Protein AF-A0A7N0VN95-F1 (afdb_monomer_lite)

InterPro domains:
  IPR008183 Aldose 1-/Glucose-6-phosphate 1-epimerase [PF01263] (24-72)
  IPR011013 Galactose mutarotase-like domain superfamily [SSF74650] (12-72)
  IPR014718 Glycoside hydrolase-type carbohydrate-binding [G3DSA:2.70.98.10] (11-74)

Radius of gyration: 16.22 Å; chains: 1; bounding box: 58×21×36 Å

Sequence (83 aa):
MSTTELNPTPPNFELSKGVNGLDKVLLRQVQGSSAEIYLHGGHVTSWKNEHGEELLFLSSKAIFKPPKAIRLSYICGSSCLQE

Secondary structure (DSSP, 8-state):
--------PPPSEEEEE-GGG-EEEEEE-TTS-EEEEETTTTEEEEEE-TT--B-----TT----TTS---------GGGG--

pLDDT: mean 70.65, std 16.89, range [33.47, 91.0]

Structure (mmCIF, N/CA/C/O backbone):
data_AF-A0A7N0VN95-F1
#
_entry.id   AF-A0A7N0VN95-F1
#
loop_
_atom_site.group_PDB
_atom_site.id
_atom_site.type_symbol
_atom_site.label_atom_id
_atom_site.label_alt_id
_atom_site.label_comp_id
_atom_site.label_asym_id
_atom_site.label_entity_id
_atom_site.label_seq_id
_atom_site.pdbx_PDB_ins_code
_atom_site.Cartn_x
_atom_site.Cartn_y
_atom_site.Cartn_z
_atom_site.occupancy
_atom_site.B_iso_or_equiv
_atom_site.auth_seq_id
_atom_site.auth_comp_id
_atom_site.auth_asym_id
_atom_site.auth_atom_id
_atom_site.pdbx_PDB_model_num
ATOM 1 N N . MET A 1 1 ? -43.991 8.686 8.761 1.00 40.50 1 MET A N 1
ATOM 2 C CA . MET A 1 1 ? -43.055 7.633 8.312 1.00 40.50 1 MET A CA 1
ATOM 3 C C . MET A 1 1 ? -41.733 8.329 8.066 1.00 40.50 1 MET A C 1
ATOM 5 O O . MET A 1 1 ? -41.627 9.030 7.073 1.00 40.50 1 MET A O 1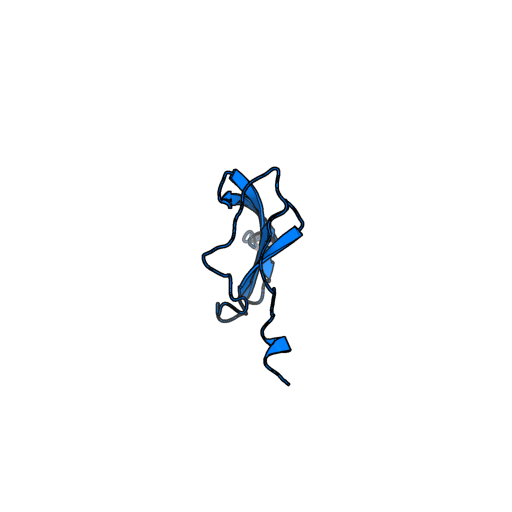
ATOM 9 N N . SER A 1 2 ? -40.815 8.304 9.032 1.00 39.03 2 SER A N 1
ATOM 10 C CA . SER A 1 2 ? -39.611 9.135 8.976 1.00 39.03 2 SER A CA 1
ATOM 11 C C . SER A 1 2 ? -38.354 8.277 8.923 1.00 39.03 2 SER A C 1
ATOM 13 O O . SER A 1 2 ? -38.184 7.395 9.760 1.00 39.03 2 SER A O 1
ATOM 15 N N . THR A 1 3 ? -37.488 8.671 7.982 1.00 43.59 3 THR A N 1
ATOM 16 C CA . THR A 1 3 ? -36.014 8.658 8.006 1.00 43.59 3 THR A CA 1
ATOM 17 C C . THR A 1 3 ? -35.275 7.321 8.041 1.00 43.59 3 THR A C 1
ATOM 19 O O . THR A 1 3 ? -35.378 6.575 9.003 1.00 43.59 3 THR A O 1
ATOM 22 N N . THR A 1 4 ? -34.400 7.097 7.051 1.00 42.00 4 THR A N 1
ATOM 23 C CA . THR A 1 4 ? -32.931 7.157 7.234 1.00 42.00 4 THR A CA 1
ATOM 24 C C . THR A 1 4 ? -32.268 7.228 5.853 1.00 42.00 4 THR A C 1
ATOM 26 O O . THR A 1 4 ? -32.330 6.272 5.083 1.00 42.00 4 THR A O 1
ATOM 29 N N . GLU A 1 5 ? -31.652 8.364 5.523 1.00 51.41 5 GLU A N 1
ATOM 30 C CA . GLU A 1 5 ? -30.697 8.431 4.416 1.00 51.41 5 GLU A CA 1
ATOM 31 C C . GLU A 1 5 ? -29.475 7.580 4.779 1.00 51.41 5 GLU A C 1
ATOM 33 O O . GLU A 1 5 ? -28.819 7.818 5.795 1.00 51.41 5 GLU A O 1
ATOM 38 N N . LEU A 1 6 ? -29.184 6.555 3.978 1.00 57.94 6 LEU A N 1
ATOM 39 C CA . LEU A 1 6 ? -27.949 5.790 4.103 1.00 57.94 6 LEU A CA 1
ATOM 40 C C . LEU A 1 6 ? -26.806 6.679 3.604 1.00 57.94 6 LEU A C 1
ATOM 42 O O . LEU A 1 6 ? -26.578 6.782 2.400 1.00 57.94 6 LEU A O 1
ATOM 46 N N . ASN A 1 7 ? -26.097 7.331 4.527 1.00 52.50 7 ASN A N 1
ATOM 47 C CA . ASN A 1 7 ? -24.768 7.879 4.252 1.00 52.50 7 ASN A CA 1
ATOM 48 C C . ASN A 1 7 ? -23.944 6.792 3.537 1.00 52.50 7 ASN A C 1
ATOM 50 O O . ASN A 1 7 ? -23.864 5.683 4.076 1.00 52.50 7 ASN A O 1
ATOM 54 N N . PRO A 1 8 ? -23.343 7.051 2.360 1.00 59.94 8 PRO A N 1
ATOM 55 C CA . PRO A 1 8 ? -22.501 6.062 1.713 1.00 59.94 8 PRO A CA 1
ATOM 56 C C . PRO A 1 8 ? -21.285 5.840 2.609 1.00 59.94 8 PRO A C 1
ATOM 58 O O . PRO A 1 8 ? -20.371 6.664 2.665 1.00 59.94 8 PRO A O 1
ATOM 61 N N . THR A 1 9 ? -21.286 4.736 3.354 1.00 59.25 9 THR A N 1
ATOM 62 C CA . THR A 1 9 ? -20.068 4.243 3.978 1.00 59.25 9 THR A CA 1
ATOM 63 C C . THR A 1 9 ? -19.045 4.064 2.856 1.00 59.25 9 THR A C 1
ATOM 65 O O . THR A 1 9 ? -19.372 3.464 1.826 1.00 59.25 9 THR A O 1
ATOM 68 N N . PRO A 1 10 ? -17.837 4.640 2.984 1.00 64.56 10 PRO A N 1
ATOM 69 C CA . PRO A 1 10 ? -16.826 4.496 1.952 1.00 64.56 10 PRO A CA 1
ATOM 70 C C . PRO A 1 10 ? -16.587 3.000 1.713 1.00 64.56 10 PRO A C 1
ATOM 72 O O . PRO A 1 10 ? -16.598 2.221 2.671 1.00 64.56 10 PRO A O 1
ATOM 75 N N . PRO A 1 11 ? -16.425 2.577 0.451 1.00 69.12 11 PRO A N 1
ATOM 76 C CA . PRO A 1 11 ? -16.281 1.169 0.129 1.00 69.12 11 PRO A CA 1
ATOM 77 C C . PRO A 1 11 ? -15.089 0.577 0.888 1.00 69.12 11 PRO A C 1
ATOM 79 O O . PRO A 1 11 ? -14.038 1.208 1.008 1.00 69.12 11 PRO A O 1
ATOM 82 N N . ASN A 1 12 ? -15.249 -0.656 1.380 1.00 82.38 12 ASN A N 1
ATOM 83 C CA . ASN A 1 12 ? -14.208 -1.376 2.130 1.00 82.38 12 ASN A CA 1
ATOM 84 C C . ASN A 1 12 ? -12.913 -1.566 1.318 1.00 82.38 12 ASN A C 1
ATOM 86 O O . ASN A 1 12 ? -11.863 -1.887 1.874 1.00 82.38 12 ASN A O 1
ATOM 90 N N . PHE A 1 13 ? -12.982 -1.395 -0.004 1.00 87.94 13 PHE A N 1
ATOM 91 C CA . PHE A 1 13 ? -11.829 -1.391 -0.885 1.00 87.94 13 PHE A CA 1
ATOM 92 C C . PHE A 1 13 ? -11.981 -0.362 -2.011 1.00 87.94 13 PHE A C 1
ATOM 94 O O . PHE A 1 13 ? -13.084 -0.080 -2.475 1.00 87.94 13 PHE A O 1
ATOM 101 N N . GLU A 1 14 ? -10.854 0.155 -2.488 1.00 90.94 14 GLU A N 1
ATOM 102 C CA . GLU A 1 14 ? -10.762 1.107 -3.592 1.00 90.94 14 GLU A CA 1
ATOM 103 C C . GLU A 1 14 ? -9.678 0.646 -4.575 1.00 90.94 14 GLU A C 1
ATOM 105 O O . GLU A 1 14 ? -8.528 0.427 -4.193 1.00 90.94 14 GLU A O 1
ATOM 110 N N . LEU A 1 15 ? -10.034 0.497 -5.852 1.00 90.81 15 LEU A N 1
ATOM 111 C CA . LEU A 1 15 ? -9.073 0.254 -6.929 1.00 90.81 15 LEU A CA 1
ATOM 112 C C . LEU A 1 15 ? -8.506 1.589 -7.400 1.00 90.81 15 LEU A C 1
ATOM 114 O O . LEU A 1 15 ? -9.249 2.494 -7.770 1.00 90.81 15 LEU A O 1
ATOM 118 N N . SER A 1 16 ? -7.185 1.704 -7.417 1.00 90.88 16 SER A N 1
ATOM 119 C CA . SER A 1 16 ? -6.503 2.914 -7.864 1.00 90.88 16 SER A CA 1
ATOM 120 C C . SER A 1 16 ? -5.215 2.575 -8.606 1.00 90.88 16 SER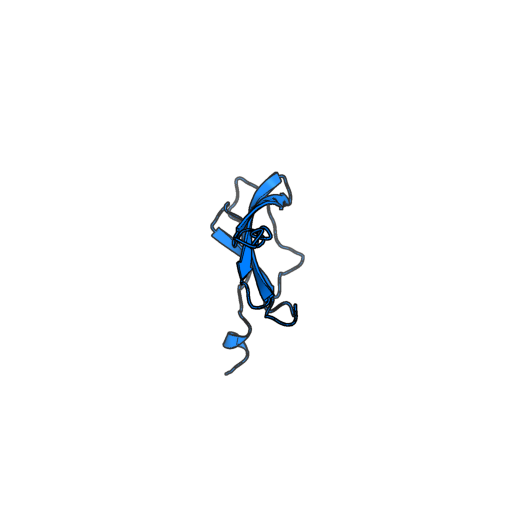 A C 1
ATOM 122 O O . SER A 1 16 ? -4.745 1.437 -8.616 1.00 90.88 16 SER A O 1
ATOM 124 N N . LYS A 1 17 ? -4.638 3.574 -9.274 1.00 88.94 17 LYS A N 1
ATOM 125 C CA . LYS A 1 17 ? -3.336 3.442 -9.927 1.00 88.94 17 LYS A CA 1
ATOM 126 C C . LYS A 1 17 ? -2.242 3.870 -8.951 1.00 88.94 17 LYS A C 1
ATOM 128 O O . LYS A 1 17 ? -2.292 4.951 -8.370 1.00 88.94 17 LYS A O 1
ATOM 133 N N . GLY A 1 18 ? -1.278 2.987 -8.734 1.00 82.50 18 GLY A N 1
ATOM 134 C CA . GLY A 1 18 ? -0.087 3.214 -7.932 1.00 82.50 18 GLY A CA 1
ATOM 135 C C . GLY A 1 18 ? 1.080 3.739 -8.762 1.00 82.50 18 GLY A C 1
ATOM 136 O O . GLY A 1 18 ? 0.922 4.294 -9.852 1.00 82.50 18 GLY A O 1
ATOM 137 N N . VAL A 1 19 ? 2.286 3.540 -8.238 1.00 79.56 19 VAL A N 1
ATOM 138 C CA . VAL A 1 19 ? 3.533 3.934 -8.896 1.00 79.56 19 VAL A CA 1
ATOM 139 C C . VAL A 1 19 ? 3.638 3.271 -10.276 1.00 79.56 19 VAL A C 1
ATOM 141 O O . VAL A 1 19 ? 3.329 2.091 -10.439 1.00 79.56 19 VAL A O 1
ATOM 144 N N . ASN A 1 20 ? 4.075 4.041 -11.279 1.00 80.06 20 ASN A N 1
ATOM 145 C CA . ASN A 1 20 ? 4.202 3.613 -12.681 1.00 80.06 20 ASN A CA 1
ATOM 146 C C . ASN A 1 20 ? 2.892 3.119 -13.329 1.00 80.06 20 ASN A C 1
ATOM 148 O O . ASN A 1 20 ? 2.935 2.354 -14.289 1.00 80.06 20 ASN A O 1
ATOM 152 N N . GLY A 1 21 ? 1.728 3.539 -12.819 1.00 83.12 21 GLY A N 1
ATOM 153 C CA . GLY A 1 21 ? 0.431 3.151 -13.381 1.00 83.12 21 GLY A CA 1
ATOM 154 C C . GLY A 1 21 ? 0.032 1.702 -13.090 1.00 83.12 21 GLY A C 1
ATOM 155 O O . GLY A 1 21 ? -0.895 1.189 -13.718 1.00 83.12 21 GLY A O 1
ATOM 156 N N . LEU A 1 22 ? 0.715 1.042 -12.150 1.00 84.69 22 LEU A N 1
ATOM 157 C CA . LEU A 1 22 ? 0.348 -0.294 -11.698 1.00 84.69 22 LEU A CA 1
ATOM 158 C C . LEU A 1 22 ? -0.979 -0.264 -10.951 1.00 84.69 22 LEU A C 1
ATOM 160 O O . LEU A 1 22 ? -1.215 0.628 -10.139 1.00 84.69 22 LEU A O 1
ATOM 164 N N . ASP A 1 23 ? -1.825 -1.258 -11.189 1.00 90.00 23 ASP A N 1
ATOM 165 C CA . ASP A 1 23 ? -3.049 -1.407 -10.415 1.00 90.00 23 ASP A CA 1
ATOM 166 C C . ASP A 1 23 ? -2.734 -1.756 -8.963 1.00 90.00 23 ASP A C 1
ATOM 168 O O . ASP A 1 23 ? -1.963 -2.677 -8.667 1.00 90.00 23 ASP A O 1
ATOM 172 N N . LYS A 1 24 ? -3.363 -1.009 -8.061 1.00 90.38 24 LYS A N 1
ATOM 173 C CA . LYS A 1 24 ? -3.330 -1.244 -6.628 1.00 90.38 24 LYS A CA 1
ATOM 174 C C . LYS A 1 24 ? -4.741 -1.234 -6.054 1.00 90.38 24 LYS A C 1
ATOM 176 O O . LYS A 1 24 ? -5.660 -0.627 -6.602 1.00 90.38 24 LYS A O 1
ATOM 181 N N . VAL A 1 25 ? -4.891 -1.904 -4.927 1.00 91.00 25 VAL A N 1
ATOM 182 C CA . VAL A 1 25 ? -6.097 -1.916 -4.112 1.00 91.00 25 VAL A CA 1
ATOM 183 C C . VAL A 1 25 ? -5.752 -1.301 -2.769 1.00 91.00 25 VAL A C 1
ATOM 185 O O . VAL A 1 25 ? -4.767 -1.682 -2.141 1.00 91.00 25 VAL A O 1
ATOM 188 N N . LEU A 1 26 ? -6.573 -0.357 -2.333 1.00 90.75 26 LEU A N 1
ATOM 189 C CA . LEU A 1 26 ? -6.548 0.182 -0.987 1.00 90.75 26 LEU A CA 1
ATOM 190 C C . LEU A 1 26 ? -7.711 -0.426 -0.211 1.00 90.75 26 LEU A C 1
ATOM 192 O O . LEU A 1 26 ? -8.867 -0.164 -0.524 1.00 90.75 26 LEU A O 1
ATOM 196 N N . LEU A 1 27 ? -7.408 -1.237 0.791 1.00 89.81 27 LEU A N 1
ATOM 197 C CA . LEU A 1 27 ? -8.374 -1.785 1.730 1.00 89.81 27 LEU A CA 1
ATOM 198 C C . LEU A 1 27 ? -8.536 -0.814 2.898 1.00 89.81 27 LEU A C 1
ATOM 200 O O . LEU A 1 27 ? -7.545 -0.322 3.438 1.00 89.81 27 LEU A O 1
ATOM 204 N N . ARG A 1 28 ? -9.779 -0.547 3.294 1.00 89.50 28 ARG A N 1
ATOM 205 C CA . ARG A 1 28 ? -10.120 0.275 4.457 1.00 89.50 28 ARG A CA 1
ATOM 206 C C . ARG A 1 28 ? -11.094 -0.498 5.330 1.00 89.50 28 ARG A C 1
ATOM 208 O O . ARG A 1 28 ? -12.154 -0.918 4.875 1.00 89.50 28 ARG A O 1
ATOM 215 N N . GLN A 1 29 ? -10.726 -0.686 6.586 1.00 83.25 29 GLN A N 1
ATOM 216 C CA . GLN A 1 29 ? -11.589 -1.273 7.595 1.00 83.25 29 GLN A CA 1
ATOM 217 C C . GLN A 1 29 ? -12.419 -0.173 8.257 1.00 83.25 29 GLN A C 1
ATOM 219 O O . GLN A 1 29 ? -11.952 0.948 8.449 1.00 83.25 29 GLN A O 1
ATOM 224 N N . VAL A 1 30 ? -13.639 -0.515 8.671 1.00 77.19 30 VAL A N 1
ATOM 225 C CA . VAL A 1 30 ? -14.554 0.406 9.371 1.00 77.19 30 VAL A CA 1
ATOM 226 C C . VAL A 1 30 ? -13.937 0.961 10.664 1.00 77.19 30 VAL A C 1
ATOM 228 O O . VAL A 1 30 ? -14.223 2.088 11.048 1.00 77.19 30 VAL A O 1
ATOM 231 N N . GLN A 1 31 ? -13.058 0.189 11.307 1.00 78.94 31 GLN A N 1
ATOM 232 C CA . GLN A 1 31 ? -12.371 0.553 12.551 1.00 78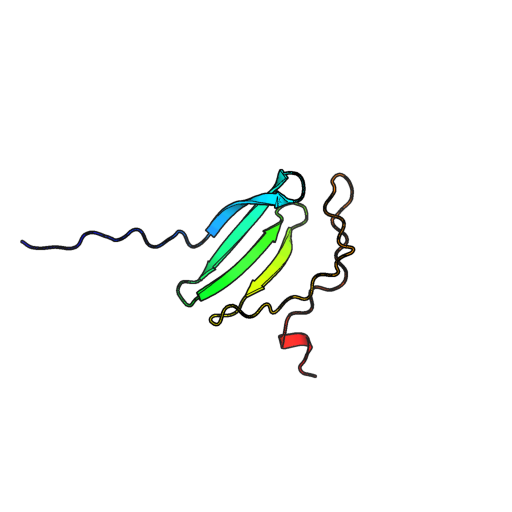.94 31 GLN A CA 1
ATOM 233 C C . GLN A 1 31 ? -11.130 1.446 12.345 1.00 78.94 31 GLN A C 1
ATOM 235 O O . GLN A 1 31 ? -10.504 1.837 13.320 1.00 78.94 31 GLN A O 1
ATOM 240 N N . GLY A 1 32 ? -10.773 1.796 11.101 1.00 82.12 32 GLY A N 1
ATOM 241 C CA . GLY A 1 32 ? -9.693 2.748 10.795 1.00 82.12 32 GLY A CA 1
ATOM 242 C C . GLY A 1 32 ? -8.402 2.126 10.257 1.00 82.12 32 GLY A C 1
ATOM 243 O O . GLY A 1 32 ? -7.606 2.828 9.636 1.00 82.12 32 GLY A O 1
ATOM 244 N N . SER A 1 33 ? -8.209 0.813 10.411 1.00 85.88 33 SER A N 1
ATOM 245 C CA . SER A 1 33 ? -7.084 0.102 9.787 1.00 85.88 33 SER A CA 1
ATOM 246 C C . SER A 1 33 ? -7.168 0.145 8.258 1.00 85.88 33 SER A C 1
ATOM 248 O O . SER A 1 33 ? -8.254 0.107 7.675 1.00 85.88 33 SER A O 1
ATOM 250 N N . SER A 1 34 ? -6.022 0.195 7.580 1.00 89.94 34 SER A N 1
ATOM 251 C CA . SER A 1 34 ? -5.973 0.187 6.113 1.00 89.94 34 SER A CA 1
ATOM 252 C C . SER A 1 34 ? -4.757 -0.551 5.572 1.00 89.94 34 SER A C 1
ATOM 254 O O . SER A 1 34 ? -3.743 -0.671 6.252 1.00 89.94 34 SER A O 1
ATOM 256 N N . ALA A 1 35 ? -4.855 -1.054 4.344 1.00 88.94 35 ALA A N 1
ATOM 257 C CA . ALA A 1 35 ? -3.746 -1.714 3.666 1.00 88.94 35 ALA A CA 1
ATOM 258 C C . ALA A 1 35 ? -3.708 -1.346 2.182 1.00 88.94 35 ALA A C 1
ATOM 260 O O . ALA A 1 35 ? -4.745 -1.274 1.529 1.00 88.94 35 ALA A O 1
ATOM 261 N N . GLU A 1 36 ? -2.516 -1.139 1.636 1.00 88.81 36 GLU A N 1
ATOM 262 C CA . GLU A 1 36 ? -2.290 -0.916 0.210 1.00 88.81 36 GLU A CA 1
ATOM 263 C C . GLU A 1 36 ? -1.620 -2.141 -0.405 1.00 88.81 36 GLU A C 1
ATOM 265 O O . GLU A 1 36 ? -0.616 -2.633 0.111 1.00 88.81 36 GLU A O 1
ATOM 270 N N . ILE A 1 37 ? -2.177 -2.632 -1.511 1.00 86.88 37 ILE A N 1
ATOM 271 C CA . ILE A 1 37 ? -1.741 -3.863 -2.165 1.00 86.88 37 ILE A CA 1
ATOM 272 C C . ILE A 1 37 ? -1.603 -3.620 -3.663 1.00 86.88 37 ILE A C 1
ATOM 274 O O . ILE A 1 37 ? -2.574 -3.285 -4.334 1.00 86.88 37 ILE A O 1
ATOM 278 N N . TYR A 1 38 ? -0.419 -3.842 -4.223 1.00 87.19 38 TYR A N 1
ATOM 279 C CA . TYR A 1 38 ? -0.216 -3.853 -5.670 1.00 87.19 38 TYR A CA 1
ATOM 280 C C . TYR A 1 38 ? -0.660 -5.197 -6.245 1.00 87.19 38 TYR A C 1
ATOM 282 O O . TYR A 1 38 ? -0.142 -6.250 -5.869 1.00 87.19 38 TYR A O 1
ATOM 290 N N . LEU A 1 39 ? -1.580 -5.162 -7.213 1.00 84.50 39 LEU A N 1
ATOM 291 C CA . LEU A 1 39 ? -2.083 -6.368 -7.880 1.00 84.50 39 LEU A CA 1
ATOM 292 C C . LEU A 1 39 ? -0.991 -7.064 -8.694 1.00 84.50 39 LEU A C 1
ATOM 294 O O . LEU A 1 39 ? -1.000 -8.283 -8.859 1.00 84.50 39 LEU A O 1
ATOM 298 N N . HIS A 1 40 ? -0.000 -6.303 -9.157 1.00 80.81 40 HIS A N 1
ATOM 299 C CA . HIS A 1 40 ? 1.184 -6.862 -9.785 1.00 80.81 40 HIS A CA 1
ATOM 300 C C . HIS A 1 40 ? 2.045 -7.607 -8.748 1.00 80.81 40 HIS A C 1
ATOM 302 O O . HIS A 1 40 ? 2.801 -7.005 -7.988 1.00 80.81 40 HIS A O 1
ATOM 308 N N . GLY A 1 41 ? 1.927 -8.934 -8.706 1.00 75.31 41 GLY A N 1
ATOM 309 C CA . GLY A 1 41 ? 2.673 -9.784 -7.773 1.00 75.31 41 GLY A CA 1
ATOM 310 C C . GLY A 1 41 ? 2.116 -9.835 -6.344 1.00 75.31 41 GLY A C 1
ATOM 311 O O . GLY A 1 41 ? 2.742 -10.465 -5.503 1.00 75.31 41 GLY A O 1
ATOM 312 N N . GLY A 1 42 ? 0.959 -9.217 -6.071 1.00 76.50 42 GLY A N 1
ATOM 313 C CA . GLY A 1 42 ? 0.250 -9.343 -4.788 1.00 76.50 42 GLY A CA 1
ATOM 314 C C . GLY A 1 42 ? 0.980 -8.732 -3.588 1.00 76.50 42 GLY A C 1
ATOM 315 O O . GLY A 1 42 ? 0.900 -9.260 -2.483 1.00 76.50 42 GLY A O 1
ATOM 316 N N . HIS A 1 43 ? 1.723 -7.646 -3.795 1.00 78.62 43 HIS A N 1
ATOM 317 C CA . HIS A 1 43 ? 2.581 -7.073 -2.758 1.00 78.62 43 HIS A CA 1
ATOM 318 C C . HIS A 1 43 ? 1.838 -6.074 -1.884 1.00 78.62 43 HIS A C 1
ATOM 320 O O . HIS A 1 43 ? 1.317 -5.086 -2.400 1.00 78.62 43 HIS A O 1
ATOM 326 N N . VAL A 1 44 ? 1.874 -6.278 -0.568 1.00 82.75 44 VAL A N 1
ATOM 327 C CA . VAL A 1 44 ? 1.427 -5.272 0.401 1.00 82.75 44 VAL A CA 1
ATOM 328 C C . VAL A 1 44 ? 2.517 -4.210 0.541 1.00 82.75 44 VAL A C 1
ATOM 330 O O . VAL A 1 44 ? 3.659 -4.525 0.875 1.00 82.75 44 VAL A O 1
ATOM 333 N N . THR A 1 45 ? 2.178 -2.960 0.244 1.00 81.94 45 THR A N 1
ATOM 334 C CA . THR A 1 45 ? 3.092 -1.809 0.290 1.00 81.94 45 THR A CA 1
ATOM 335 C C . THR A 1 45 ? 2.837 -0.886 1.466 1.00 81.94 45 THR A C 1
ATOM 337 O O . THR A 1 45 ? 3.734 -0.161 1.869 1.00 81.94 45 THR A O 1
ATOM 340 N N . SER A 1 46 ? 1.642 -0.908 2.038 1.00 83.69 46 SER A N 1
ATOM 341 C CA . SER A 1 46 ? 1.346 -0.158 3.254 1.00 83.69 46 SER A CA 1
ATOM 342 C C . SE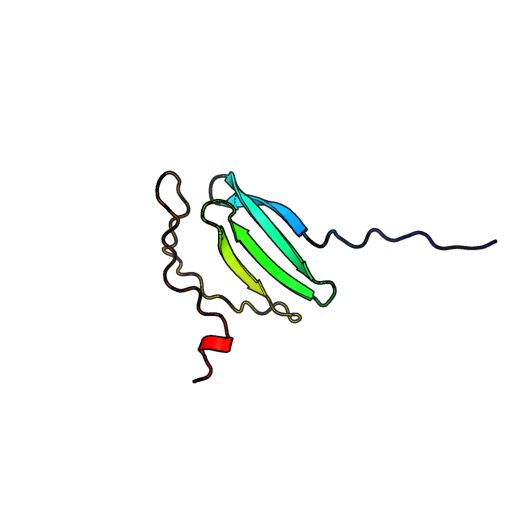R A 1 46 ? 0.365 -0.952 4.093 1.00 83.69 46 SER A C 1
ATOM 344 O O . SER A 1 46 ? -0.524 -1.612 3.556 1.00 83.69 46 SER A O 1
ATOM 346 N N . TRP A 1 47 ? 0.546 -0.906 5.402 1.00 85.88 47 TRP A N 1
ATOM 347 C CA . TRP A 1 47 ? -0.413 -1.389 6.377 1.00 85.88 47 TRP A CA 1
ATOM 348 C C . TRP A 1 47 ? -0.432 -0.394 7.518 1.00 85.88 47 TRP A C 1
ATOM 350 O O . TRP A 1 47 ? 0.561 -0.222 8.218 1.00 85.88 47 TRP A O 1
ATOM 360 N N . LYS A 1 48 ? -1.585 0.226 7.737 1.00 86.19 48 LYS A N 1
ATOM 361 C CA . LYS A 1 48 ? -1.820 1.120 8.861 1.00 86.19 48 LYS A CA 1
ATOM 362 C C . LYS A 1 48 ? -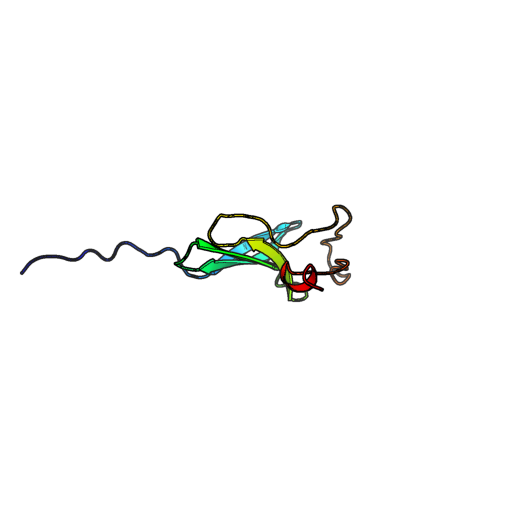2.781 0.509 9.860 1.00 86.19 48 LYS A C 1
ATOM 364 O O . LYS A 1 48 ? -3.771 -0.112 9.465 1.00 86.19 48 LYS A O 1
ATOM 369 N N . ASN A 1 49 ? -2.489 0.687 11.141 1.00 86.44 49 ASN A N 1
ATOM 370 C CA . ASN A 1 49 ? -3.428 0.345 12.204 1.00 86.44 49 ASN A CA 1
ATOM 371 C C . ASN A 1 49 ? -4.564 1.381 12.304 1.00 86.44 49 ASN A C 1
ATOM 373 O O . ASN A 1 49 ? -4.619 2.351 11.547 1.00 86.44 49 ASN A O 1
ATOM 377 N N . GLU A 1 50 ? -5.456 1.184 13.271 1.00 85.50 50 GLU A N 1
ATOM 378 C CA . GLU A 1 50 ? -6.594 2.068 13.559 1.00 85.50 50 GLU A CA 1
ATOM 379 C C . GLU A 1 50 ? -6.175 3.507 13.914 1.00 85.50 50 GLU A C 1
ATOM 381 O O . GLU A 1 50 ? -6.937 4.447 13.700 1.00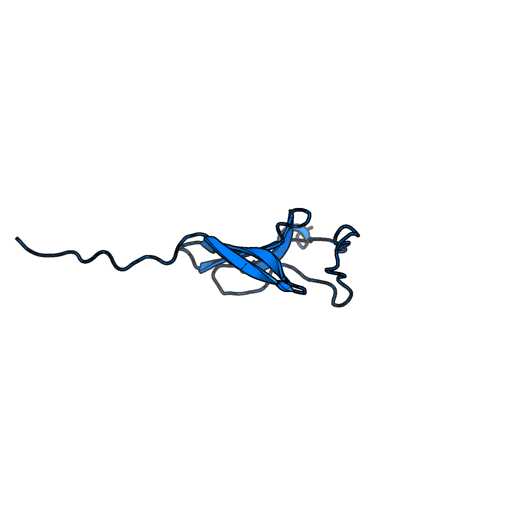 85.50 50 GLU A O 1
ATOM 386 N N . HIS A 1 51 ? -4.941 3.691 14.392 1.00 84.56 51 HIS A N 1
ATOM 387 C CA . HIS A 1 51 ? -4.349 4.988 14.726 1.00 84.56 51 HIS A CA 1
ATOM 388 C C . HIS A 1 51 ? -3.619 5.638 13.534 1.00 84.56 51 HIS A C 1
ATOM 390 O O . HIS A 1 51 ? -3.109 6.751 13.653 1.00 84.56 51 HIS A O 1
ATOM 396 N N . GLY A 1 52 ? -3.570 4.969 12.374 1.00 82.88 52 GLY A N 1
ATOM 397 C CA . GLY A 1 52 ? -2.875 5.442 11.176 1.00 82.88 52 GLY A CA 1
ATOM 398 C C . GLY A 1 52 ? -1.363 5.191 11.168 1.00 82.88 52 GLY A C 1
ATOM 399 O O . GLY A 1 52 ? -0.680 5.673 10.260 1.00 82.88 52 GLY A O 1
ATOM 400 N N . GLU A 1 53 ? -0.837 4.447 12.142 1.00 85.12 53 GLU A N 1
ATOM 401 C CA . GLU A 1 53 ? 0.587 4.126 12.249 1.00 85.12 53 GLU A CA 1
ATOM 402 C C . GLU A 1 53 ? 0.973 3.076 11.210 1.00 85.12 53 GLU A C 1
ATOM 404 O O . GLU A 1 53 ? 0.332 2.030 11.103 1.00 85.12 53 GLU A O 1
ATOM 409 N N . GLU A 1 54 ? 2.029 3.359 10.449 1.00 85.31 54 GLU A N 1
ATOM 410 C CA . GLU A 1 54 ? 2.542 2.462 9.418 1.00 85.31 54 GLU A CA 1
ATOM 411 C C . GLU A 1 54 ? 3.289 1.286 10.063 1.00 85.31 54 GLU A C 1
ATOM 413 O O . GLU A 1 54 ? 4.323 1.459 10.706 1.00 85.31 54 GLU A O 1
ATOM 418 N N . LEU A 1 55 ? 2.754 0.083 9.872 1.00 82.25 55 LEU A N 1
ATOM 419 C CA . LEU A 1 55 ? 3.284 -1.169 10.408 1.00 82.25 55 LEU A CA 1
ATOM 420 C C . LEU A 1 55 ? 4.283 -1.840 9.460 1.00 82.25 55 LEU A C 1
ATOM 422 O O . LEU A 1 55 ? 4.968 -2.773 9.873 1.00 82.25 55 LEU A O 1
ATOM 426 N N . LEU A 1 56 ? 4.356 -1.402 8.197 1.00 79.12 56 LEU A N 1
ATOM 427 C CA . LEU A 1 56 ? 5.285 -1.938 7.208 1.00 79.12 56 LEU A CA 1
ATOM 428 C C . LEU A 1 56 ? 6.427 -0.967 6.929 1.00 79.12 56 LEU A C 1
ATOM 430 O O . LEU A 1 56 ? 6.227 0.192 6.575 1.00 79.12 56 LEU A O 1
ATOM 434 N N . PHE A 1 57 ? 7.654 -1.480 6.990 1.00 65.50 57 PHE A N 1
ATOM 435 C CA . PHE A 1 57 ? 8.820 -0.737 6.536 1.00 65.50 57 PHE A CA 1
ATOM 436 C C . PHE A 1 57 ? 9.139 -1.082 5.079 1.00 65.50 57 PHE A C 1
ATOM 438 O O . PHE A 1 57 ? 9.685 -2.143 4.774 1.00 65.50 57 PHE A O 1
ATOM 445 N N . LEU A 1 58 ? 8.827 -0.171 4.159 1.00 65.31 58 LEU A N 1
ATOM 446 C CA . LEU A 1 58 ? 9.270 -0.284 2.773 1.00 65.31 58 LEU A CA 1
ATOM 447 C C . LEU A 1 58 ? 10.684 0.271 2.608 1.00 65.31 58 LEU A C 1
ATOM 449 O O . LEU A 1 58 ? 10.952 1.442 2.875 1.00 65.31 58 LEU A O 1
ATOM 453 N N . SER A 1 59 ? 11.588 -0.543 2.061 1.00 63.38 59 SER A N 1
ATOM 454 C CA . SER A 1 59 ? 12.876 -0.031 1.594 1.00 63.38 59 SER A CA 1
ATOM 455 C C . SER A 1 59 ? 12.668 0.986 0.467 1.00 63.38 59 SER A C 1
ATOM 457 O O . SER A 1 59 ? 12.010 0.694 -0.531 1.00 63.38 59 SER A O 1
ATOM 459 N N . SER A 1 60 ? 13.324 2.146 0.552 1.00 61.19 60 SER A N 1
ATOM 460 C CA . SER A 1 60 ? 13.305 3.183 -0.494 1.00 61.19 60 SER A CA 1
ATOM 461 C C . SER A 1 60 ? 13.875 2.711 -1.844 1.00 61.19 60 SER A C 1
ATOM 463 O O . SER A 1 60 ? 13.746 3.405 -2.848 1.00 61.19 60 SER A O 1
ATOM 465 N N . LYS A 1 61 ? 14.520 1.534 -1.884 1.00 60.22 61 LYS A N 1
ATOM 466 C CA . LYS A 1 61 ? 15.071 0.897 -3.094 1.00 60.22 61 LYS A CA 1
ATOM 467 C C . LYS A 1 61 ? 14.072 -0.015 -3.815 1.00 60.22 61 LYS A C 1
ATOM 469 O O . LYS A 1 61 ? 14.457 -0.725 -4.741 1.00 60.22 61 LYS A O 1
ATOM 474 N N . ALA A 1 62 ? 12.813 -0.026 -3.390 1.00 62.44 62 ALA A N 1
ATOM 475 C CA . ALA A 1 62 ? 11.753 -0.802 -4.009 1.00 62.44 62 ALA A CA 1
ATOM 476 C C . ALA A 1 62 ? 11.598 -0.490 -5.509 1.00 62.44 62 ALA A C 1
ATOM 478 O O . ALA A 1 62 ? 11.317 0.643 -5.903 1.00 62.44 62 ALA A O 1
ATOM 479 N N . ILE A 1 63 ? 11.763 -1.504 -6.363 1.00 61.22 63 ILE A N 1
ATOM 480 C CA . ILE A 1 63 ? 11.610 -1.358 -7.815 1.00 61.22 63 ILE A CA 1
ATOM 481 C C . ILE A 1 63 ? 10.215 -1.841 -8.222 1.00 61.22 63 ILE A C 1
ATOM 483 O O . ILE A 1 63 ? 9.954 -3.040 -8.291 1.00 61.22 63 ILE A O 1
ATOM 487 N N . PHE A 1 64 ? 9.340 -0.888 -8.547 1.00 65.38 64 PHE A N 1
ATOM 488 C CA . PHE A 1 64 ? 7.965 -1.119 -9.003 1.00 65.38 64 PHE A CA 1
ATOM 489 C C . PHE A 1 64 ? 7.848 -1.090 -10.533 1.00 65.38 64 PHE A C 1
ATOM 491 O O . PHE A 1 64 ? 7.143 -0.247 -11.085 1.00 65.38 64 PHE A O 1
ATOM 498 N N . LYS A 1 65 ? 8.596 -1.940 -11.248 1.00 61.09 65 LYS A N 1
ATOM 499 C CA . LYS A 1 65 ? 8.645 -1.909 -12.723 1.00 61.09 65 LYS A CA 1
ATOM 500 C C . LYS A 1 65 ? 8.389 -3.287 -13.354 1.00 61.09 65 LYS A C 1
ATOM 502 O O . LYS A 1 65 ? 9.255 -4.155 -13.232 1.00 61.09 65 LYS A O 1
ATOM 507 N N . PRO A 1 66 ? 7.288 -3.465 -14.113 1.00 57.12 66 PRO A N 1
ATOM 508 C CA . PRO A 1 66 ? 7.152 -4.575 -15.063 1.00 57.12 66 PRO A CA 1
ATOM 509 C C . PRO A 1 66 ? 8.326 -4.584 -16.062 1.00 57.12 66 PRO A C 1
ATOM 511 O O . PRO A 1 66 ? 8.840 -3.505 -16.370 1.00 57.12 66 PRO A O 1
ATOM 514 N N . PRO A 1 67 ? 8.786 -5.737 -16.596 1.00 56.97 67 PRO A N 1
ATOM 515 C CA . PRO A 1 67 ? 8.282 -7.113 -16.458 1.00 56.97 67 PRO A CA 1
ATOM 516 C C . PRO A 1 67 ? 8.915 -7.891 -15.290 1.00 56.97 67 PRO A C 1
ATOM 518 O O . PRO A 1 67 ? 8.720 -9.098 -15.161 1.00 56.97 67 PRO A O 1
ATOM 521 N N . LYS A 1 68 ? 9.739 -7.232 -14.469 1.00 55.47 68 LYS A N 1
ATOM 522 C CA . LYS A 1 68 ? 10.398 -7.879 -13.336 1.00 55.47 68 LYS A CA 1
ATOM 523 C C . LYS A 1 68 ? 9.446 -7.871 -12.149 1.00 55.47 68 LYS A C 1
ATOM 525 O O . LYS A 1 68 ? 8.893 -6.828 -11.813 1.00 55.47 68 LYS A O 1
ATOM 530 N N . ALA A 1 69 ? 9.291 -9.031 -11.511 1.00 55.69 69 ALA A N 1
ATOM 531 C CA . ALA A 1 69 ? 8.589 -9.133 -10.240 1.00 55.69 69 ALA A CA 1
ATOM 532 C C . ALA A 1 69 ? 9.104 -8.048 -9.286 1.00 55.69 69 ALA A C 1
ATOM 534 O O . ALA A 1 69 ? 10.319 -7.835 -9.187 1.00 55.69 69 ALA A O 1
ATOM 535 N N . ILE A 1 70 ? 8.180 -7.362 -8.617 1.00 56.41 70 ILE A N 1
ATOM 536 C CA . ILE A 1 70 ? 8.506 -6.403 -7.565 1.00 56.41 70 ILE A CA 1
ATOM 537 C C . ILE A 1 70 ? 9.304 -7.173 -6.507 1.00 56.41 70 ILE A C 1
ATOM 539 O O . ILE A 1 70 ? 8.778 -8.026 -5.804 1.00 56.41 70 ILE A O 1
ATOM 543 N N . ARG A 1 71 ? 10.614 -6.928 -6.445 1.00 54.19 71 ARG A N 1
ATOM 544 C CA . ARG A 1 71 ? 11.482 -7.479 -5.402 1.00 54.19 71 ARG A CA 1
ATOM 545 C C . ARG A 1 71 ? 11.482 -6.490 -4.251 1.00 54.19 71 ARG A C 1
ATOM 547 O O . ARG A 1 71 ? 12.315 -5.589 -4.206 1.00 54.19 71 ARG A O 1
ATOM 554 N N . LEU A 1 72 ? 10.510 -6.637 -3.362 1.00 54.44 72 LEU A N 1
ATOM 555 C CA . LEU A 1 72 ? 10.516 -5.979 -2.063 1.00 54.44 72 LEU A CA 1
ATOM 556 C C . LEU A 1 72 ? 11.181 -6.909 -1.048 1.00 54.44 72 LEU A C 1
ATOM 558 O O . LEU A 1 72 ? 10.828 -8.080 -0.937 1.00 54.44 72 LEU A O 1
ATOM 562 N N . SER A 1 73 ? 12.191 -6.398 -0.348 1.00 50.56 73 SER A N 1
ATOM 563 C CA . SER A 1 73 ? 12.867 -7.109 0.732 1.00 50.56 73 SER A CA 1
ATOM 564 C C . SER A 1 73 ? 12.068 -6.943 2.025 1.00 50.56 73 SER A C 1
ATOM 566 O O . SER A 1 73 ? 12.030 -5.843 2.568 1.00 50.56 73 SER A O 1
ATOM 568 N N . TYR A 1 74 ? 11.490 -8.056 2.481 1.00 49.31 74 TYR A N 1
ATOM 569 C CA . TYR A 1 74 ? 10.902 -8.309 3.802 1.00 49.31 74 TYR A CA 1
ATOM 570 C C . TYR A 1 74 ? 9.681 -7.457 4.174 1.00 49.31 74 TYR A C 1
ATOM 572 O O . TYR A 1 74 ? 9.783 -6.354 4.699 1.00 49.31 74 TYR A O 1
ATOM 580 N N . ILE A 1 75 ? 8.502 -8.049 3.965 1.00 55.03 75 ILE A N 1
ATOM 581 C CA . ILE A 1 75 ? 7.243 -7.629 4.584 1.00 55.03 75 ILE A CA 1
ATOM 582 C C . ILE A 1 75 ? 7.282 -8.161 6.022 1.00 55.03 75 ILE A C 1
ATOM 584 O O . ILE A 1 75 ? 6.874 -9.285 6.294 1.00 55.03 75 ILE A O 1
ATOM 588 N N . CYS A 1 76 ? 7.889 -7.395 6.922 1.00 48.66 76 CYS A N 1
ATOM 589 C CA . CYS A 1 76 ? 7.888 -7.669 8.353 1.00 48.66 76 CYS A CA 1
ATOM 590 C C . CYS A 1 76 ? 6.715 -6.880 8.943 1.00 48.66 76 CYS A C 1
ATOM 592 O O . CYS A 1 76 ? 6.799 -5.659 9.051 1.00 48.66 76 CYS A O 1
ATOM 594 N N . GLY A 1 77 ? 5.594 -7.549 9.223 1.00 50.03 77 GLY A N 1
ATOM 595 C CA . GLY A 1 77 ? 4.523 -6.939 10.012 1.00 50.03 77 GLY A CA 1
ATOM 596 C C . GLY A 1 77 ? 5.019 -6.678 11.434 1.00 50.03 77 GLY A C 1
ATOM 597 O O . GLY A 1 77 ? 5.941 -7.343 11.900 1.00 50.03 77 GLY A O 1
ATOM 598 N N . SER A 1 78 ? 4.401 -5.747 12.154 1.00 49.34 78 SER A N 1
ATOM 599 C CA . SER A 1 78 ? 4.753 -5.440 13.549 1.00 49.34 78 SER A CA 1
ATOM 600 C C . SER A 1 78 ? 4.721 -6.656 14.493 1.00 49.34 78 SER A C 1
ATOM 602 O O . SER A 1 78 ? 5.397 -6.636 15.516 1.00 49.34 78 SER A O 1
ATOM 604 N N . SER A 1 79 ? 4.040 -7.755 14.136 1.00 46.53 79 SER A N 1
ATOM 605 C CA . SER A 1 79 ? 4.102 -9.022 14.886 1.00 46.53 79 SER A CA 1
ATOM 606 C C . SER A 1 79 ? 5.431 -9.781 14.754 1.00 46.53 79 SER A C 1
ATOM 608 O O . SER A 1 79 ? 5.651 -10.737 15.482 1.00 46.53 79 SER A O 1
ATOM 610 N N . CYS A 1 80 ? 6.315 -9.399 13.832 1.00 45.03 80 CYS A N 1
ATOM 611 C CA . CYS A 1 80 ? 7.666 -9.954 13.709 1.00 45.03 80 CYS A CA 1
ATOM 612 C C . CYS A 1 80 ? 8.713 -9.153 14.513 1.00 45.03 80 CYS A C 1
ATOM 614 O O . CYS A 1 80 ? 9.886 -9.508 14.490 1.00 45.03 80 CYS A O 1
ATOM 616 N N . LEU A 1 81 ? 8.303 -8.099 15.235 1.00 41.28 81 LEU A N 1
ATOM 617 C CA . LEU A 1 81 ? 9.122 -7.399 16.239 1.00 41.28 81 LEU A CA 1
ATOM 618 C C . LEU A 1 81 ? 8.845 -7.879 17.674 1.00 41.28 81 LEU A C 1
ATOM 620 O O . LEU A 1 81 ? 9.268 -7.241 18.636 1.00 41.28 81 LEU A O 1
ATOM 624 N N . GLN A 1 82 ? 8.152 -9.007 17.820 1.00 33.47 82 GLN A N 1
ATOM 625 C CA . GLN A 1 82 ? 7.947 -9.652 19.108 1.00 33.47 82 GLN A CA 1
ATOM 626 C C . GLN A 1 82 ? 8.238 -11.151 18.977 1.00 33.47 82 GLN A C 1
ATOM 628 O O . GLN A 1 82 ? 7.324 -11.965 18.940 1.00 33.47 82 GLN A O 1
ATOM 633 N N . GLU A 1 83 ? 9.513 -11.479 18.745 1.00 38.72 83 GLU A N 1
ATOM 634 C CA . GLU A 1 83 ? 10.416 -12.180 19.684 1.00 38.72 83 GLU A CA 1
ATOM 635 C C . GLU A 1 83 ? 11.879 -11.900 19.301 1.00 38.72 83 GLU A C 1
ATOM 637 O O . GLU A 1 83 ? 12.180 -11.864 18.084 1.00 38.72 83 GLU A O 1
#

Foldseek 3Di:
DDDDDPDPDPDQKDWDQDPPRFIWIWGADPLQWIWIFGPQQGDIPFTADSVRDTQFDWDPPFDPDPPDRGDTPDRDGNVNVPD

Organism: Kalanchoe fedtschenkoi (NCBI:txid63787)